Protein AF-A0A818VHW4-F1 (afdb_monomer_lite)

Structure (mmCIF, N/CA/C/O backbone):
data_AF-A0A818VHW4-F1
#
_entry.id   AF-A0A818VHW4-F1
#
loop_
_atom_site.group_PDB
_atom_site.id
_atom_site.type_symbol
_atom_site.label_atom_id
_atom_site.label_alt_id
_atom_site.label_comp_id
_atom_site.label_asym_id
_atom_site.label_entity_id
_atom_site.label_seq_id
_atom_site.pdbx_PDB_ins_code
_atom_site.Cartn_x
_atom_site.Cartn_y
_atom_site.Cartn_z
_atom_site.occupancy
_atom_site.B_iso_or_equiv
_atom_site.auth_seq_id
_atom_site.auth_comp_id
_atom_site.auth_asym_id
_atom_site.auth_atom_id
_atom_site.pdbx_PDB_model_num
ATOM 1 N N . MET A 1 1 ? 19.985 -5.074 10.128 1.00 45.59 1 MET A N 1
ATOM 2 C CA . MET A 1 1 ? 18.615 -4.591 9.836 1.00 45.59 1 MET A CA 1
ATOM 3 C C . MET A 1 1 ? 17.790 -5.793 9.393 1.00 45.59 1 MET A C 1
ATOM 5 O O . MET A 1 1 ? 17.954 -6.230 8.264 1.00 45.59 1 MET A O 1
ATOM 9 N N . HIS A 1 2 ? 16.997 -6.389 10.286 1.00 41.88 2 HIS A N 1
ATOM 10 C CA . HIS A 1 2 ? 16.149 -7.544 9.964 1.00 41.88 2 HIS A CA 1
ATOM 11 C C . HIS A 1 2 ? 14.690 -7.105 10.002 1.00 41.88 2 HIS A C 1
ATOM 13 O O . HIS A 1 2 ? 14.148 -6.793 11.056 1.00 41.88 2 HIS A O 1
ATOM 19 N N . THR A 1 3 ? 14.072 -7.029 8.835 1.00 45.12 3 THR A N 1
ATOM 20 C CA . THR A 1 3 ? 12.640 -6.789 8.671 1.00 45.12 3 THR A CA 1
ATOM 21 C C . THR A 1 3 ? 11.860 -7.992 9.209 1.00 45.12 3 THR A C 1
ATOM 23 O O . THR A 1 3 ? 12.388 -9.099 9.272 1.00 45.12 3 THR A O 1
ATOM 26 N N . ALA A 1 4 ? 10.613 -7.796 9.643 1.00 49.75 4 ALA A N 1
ATOM 27 C CA . ALA A 1 4 ? 9.823 -8.847 10.306 1.00 49.75 4 ALA A CA 1
ATOM 28 C C . ALA A 1 4 ? 9.328 -9.975 9.364 1.00 49.75 4 ALA A C 1
ATOM 30 O O . ALA A 1 4 ? 8.666 -10.914 9.790 1.00 49.75 4 ALA A O 1
ATOM 31 N N . VAL A 1 5 ? 9.742 -9.917 8.100 1.00 55.09 5 VAL A N 1
ATOM 32 C CA . VAL A 1 5 ? 10.052 -11.072 7.250 1.00 55.09 5 VAL A CA 1
ATOM 33 C C . VAL A 1 5 ? 11.552 -10.934 6.993 1.00 55.09 5 VAL A C 1
ATOM 35 O O . VAL A 1 5 ? 11.955 -9.843 6.583 1.00 55.09 5 VAL A O 1
ATOM 38 N N . HIS A 1 6 ? 12.389 -11.950 7.231 1.00 63.28 6 HIS A N 1
ATOM 39 C CA . HIS A 1 6 ? 13.865 -11.881 7.100 1.00 63.28 6 HIS A CA 1
ATOM 40 C C . HIS A 1 6 ? 14.384 -11.570 5.668 1.00 63.28 6 HIS A C 1
ATOM 42 O O . HIS A 1 6 ? 15.534 -11.841 5.338 1.00 63.28 6 HIS A O 1
ATOM 48 N N . MET A 1 7 ? 13.542 -11.012 4.805 1.00 69.44 7 MET A N 1
ATOM 49 C CA . MET A 1 7 ? 13.768 -10.680 3.410 1.00 69.44 7 MET A CA 1
ATOM 50 C C . MET A 1 7 ? 13.975 -9.172 3.258 1.00 69.44 7 MET A C 1
ATOM 52 O O . MET A 1 7 ? 13.164 -8.374 3.723 1.00 69.44 7 MET A O 1
ATOM 56 N N . GLY A 1 8 ? 15.050 -8.773 2.580 1.00 80.31 8 GLY A N 1
ATOM 57 C CA . GLY A 1 8 ? 15.329 -7.361 2.324 1.00 80.31 8 GLY A CA 1
ATOM 58 C C . GLY A 1 8 ? 14.269 -6.691 1.428 1.00 80.31 8 GLY A C 1
ATOM 59 O O . GLY A 1 8 ? 13.622 -7.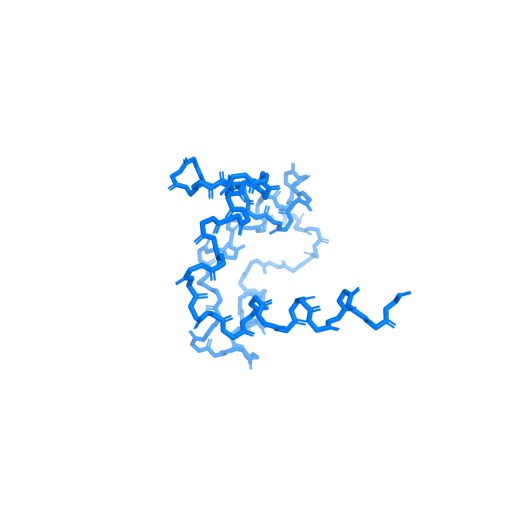371 0.628 1.00 80.31 8 GLY A O 1
ATOM 60 N N . PRO A 1 9 ? 14.123 -5.351 1.483 1.00 82.75 9 PRO A N 1
ATOM 61 C CA . PRO A 1 9 ? 13.146 -4.606 0.678 1.00 82.75 9 PRO A CA 1
ATOM 62 C C . PRO A 1 9 ? 13.225 -4.875 -0.830 1.00 82.75 9 PRO A C 1
ATOM 64 O O . PRO A 1 9 ? 12.191 -4.933 -1.488 1.00 82.75 9 PRO A O 1
ATOM 67 N N . LYS A 1 10 ? 14.436 -5.096 -1.361 1.00 86.69 10 LYS A N 1
ATOM 68 C CA . LYS A 1 10 ? 14.653 -5.461 -2.768 1.00 86.69 10 LYS A CA 1
ATOM 69 C C . LYS A 1 10 ? 13.968 -6.782 -3.125 1.00 86.69 10 LYS A C 1
ATOM 71 O O . LYS A 1 10 ? 13.227 -6.835 -4.093 1.00 86.69 10 LYS A O 1
ATOM 76 N N . PHE A 1 11 ? 14.153 -7.814 -2.301 1.00 89.00 11 PHE A N 1
ATOM 77 C CA . PHE A 1 11 ? 13.527 -9.119 -2.521 1.00 89.00 11 PHE A CA 1
ATOM 78 C C . PHE A 1 11 ? 11.997 -9.016 -2.512 1.00 89.00 11 PHE A C 1
ATOM 80 O O . PHE A 1 11 ? 11.329 -9.599 -3.358 1.00 89.00 11 PHE A O 1
ATOM 87 N N . ILE A 1 12 ? 11.440 -8.240 -1.576 1.00 88.56 12 ILE A N 1
ATOM 88 C CA . ILE A 1 12 ? 9.991 -8.013 -1.499 1.00 88.56 12 ILE A CA 1
ATOM 89 C C . ILE A 1 12 ? 9.489 -7.291 -2.755 1.00 88.56 12 ILE A C 1
ATOM 91 O O . ILE A 1 12 ? 8.449 -7.659 -3.290 1.00 88.56 12 ILE A O 1
ATOM 95 N N . TYR A 1 13 ? 10.215 -6.280 -3.238 1.00 91.12 13 TYR A N 1
ATOM 96 C CA . TYR A 1 13 ? 9.862 -5.581 -4.472 1.00 91.12 13 TYR A CA 1
ATOM 97 C C . TYR A 1 13 ? 9.911 -6.504 -5.693 1.00 91.12 13 TYR A C 1
ATOM 99 O O . TYR A 1 13 ? 8.932 -6.557 -6.427 1.00 91.12 13 TYR A O 1
ATOM 107 N N . ASP A 1 14 ? 10.991 -7.268 -5.871 1.00 91.44 14 ASP A N 1
ATOM 108 C CA . ASP A 1 14 ? 11.148 -8.189 -7.003 1.00 91.44 14 ASP A CA 1
ATOM 109 C C . ASP A 1 14 ? 10.029 -9.248 -7.013 1.00 91.44 14 ASP A C 1
ATOM 111 O O . ASP A 1 14 ? 9.464 -9.552 -8.062 1.00 91.44 14 ASP A O 1
ATOM 115 N N . ALA A 1 15 ? 9.640 -9.755 -5.835 1.00 91.88 15 ALA A N 1
ATOM 116 C CA . ALA A 1 15 ? 8.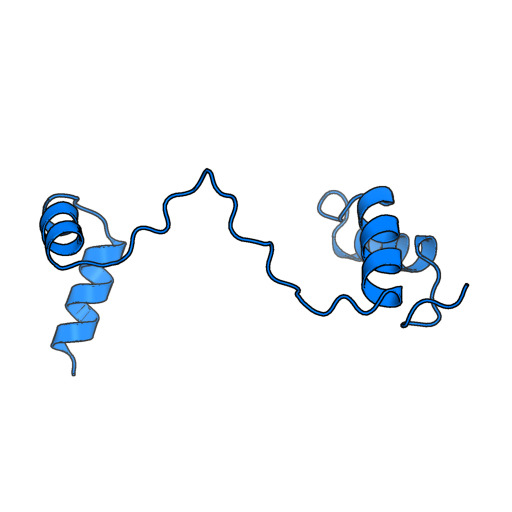522 -10.686 -5.686 1.00 91.88 15 ALA A CA 1
ATOM 117 C C . ALA A 1 15 ? 7.149 -10.048 -5.968 1.00 91.88 15 ALA A C 1
ATOM 119 O O . ALA A 1 15 ? 6.251 -10.713 -6.473 1.00 91.88 15 ALA A O 1
ATOM 120 N N . LEU A 1 16 ? 6.954 -8.767 -5.640 1.00 90.81 16 LEU A N 1
ATOM 121 C CA . LEU A 1 16 ? 5.719 -8.050 -5.974 1.00 90.81 16 LEU A CA 1
ATOM 122 C C . LEU A 1 16 ? 5.655 -7.716 -7.467 1.00 90.81 16 LEU A C 1
ATOM 124 O O . LEU A 1 16 ? 4.588 -7.823 -8.063 1.00 90.81 16 LEU A O 1
ATOM 128 N N . TYR A 1 17 ? 6.782 -7.339 -8.069 1.00 92.62 17 TYR A N 1
ATOM 129 C CA . TYR A 1 17 ? 6.878 -7.034 -9.493 1.00 92.62 17 TYR A CA 1
ATOM 130 C C . TYR A 1 17 ? 6.685 -8.287 -10.350 1.00 92.62 17 TYR A C 1
ATOM 132 O O . TYR A 1 17 ? 5.979 -8.235 -11.347 1.00 92.62 17 TYR A O 1
ATOM 140 N N . SER A 1 18 ? 7.197 -9.448 -9.928 1.00 94.12 18 SER A N 1
ATOM 141 C CA . SER A 1 18 ? 6.984 -10.701 -10.667 1.00 94.12 18 SER A CA 1
ATOM 142 C C . SER A 1 18 ? 5.516 -11.146 -10.730 1.00 94.12 18 SER A C 1
ATOM 144 O O . SER A 1 18 ? 5.142 -11.873 -11.646 1.00 94.12 18 SER A O 1
ATOM 146 N N . VAL A 1 19 ? 4.681 -10.715 -9.777 1.00 95.44 19 VAL A N 1
ATOM 147 C CA . VAL A 1 19 ? 3.250 -11.064 -9.712 1.00 95.44 19 VAL A CA 1
ATOM 148 C C . VAL A 1 19 ? 2.362 -9.966 -10.300 1.00 95.44 19 VAL A C 1
ATOM 150 O O . VAL A 1 19 ? 1.367 -10.264 -10.957 1.00 95.44 19 VAL A O 1
ATOM 153 N N . CYS A 1 20 ? 2.688 -8.700 -10.033 1.00 91.50 20 CYS A N 1
ATOM 154 C CA . CYS A 1 20 ? 1.834 -7.555 -10.355 1.00 91.50 20 CYS A CA 1
ATOM 155 C C . CYS A 1 20 ? 2.335 -6.718 -11.539 1.00 91.50 20 CYS A C 1
ATOM 157 O O . CYS A 1 20 ? 1.591 -5.840 -11.983 1.00 91.50 20 CYS A O 1
ATOM 159 N N . ASP A 1 21 ? 3.555 -6.964 -12.022 1.00 92.50 21 ASP A N 1
ATOM 160 C CA . ASP A 1 21 ? 4.212 -6.202 -13.087 1.00 92.50 21 ASP A CA 1
ATOM 161 C C . ASP A 1 21 ? 4.149 -4.687 -12.791 1.00 92.50 21 ASP A C 1
ATOM 163 O O . ASP A 1 21 ? 4.321 -4.263 -11.642 1.00 92.50 21 ASP A O 1
ATOM 167 N N . ASP A 1 22 ? 3.799 -3.861 -13.772 1.00 91.44 22 ASP A N 1
ATOM 168 C CA . ASP A 1 22 ? 3.617 -2.411 -13.636 1.00 91.44 22 ASP A CA 1
ATOM 169 C C . ASP A 1 22 ? 2.565 -1.966 -12.599 1.00 91.44 22 ASP A C 1
ATOM 171 O O . ASP A 1 22 ? 2.502 -0.788 -12.237 1.00 91.44 22 ASP A O 1
ATOM 175 N N . LYS A 1 23 ? 1.728 -2.877 -12.082 1.00 90.88 23 LYS A N 1
ATOM 176 C CA . LYS A 1 23 ? 0.791 -2.575 -10.982 1.00 90.88 23 LYS A CA 1
ATOM 177 C C . LYS A 1 23 ? 1.434 -2.723 -9.603 1.00 90.88 23 LYS A C 1
ATOM 179 O O . LYS A 1 23 ? 0.775 -2.455 -8.593 1.00 90.88 23 LYS A O 1
ATOM 184 N N . ALA A 1 24 ? 2.683 -3.177 -9.530 1.00 91.31 24 ALA A N 1
ATOM 185 C CA . ALA A 1 24 ? 3.392 -3.326 -8.274 1.00 91.31 24 ALA A CA 1
ATOM 186 C C . ALA A 1 24 ? 3.639 -1.962 -7.596 1.00 91.31 24 ALA A C 1
ATOM 188 O O . ALA A 1 24 ? 3.883 -0.949 -8.257 1.00 91.31 24 ALA A O 1
ATOM 189 N N . PRO A 1 25 ? 3.622 -1.909 -6.253 1.00 89.69 25 PRO A N 1
ATOM 190 C CA . PRO A 1 25 ? 4.075 -0.737 -5.519 1.00 89.69 25 PRO A CA 1
ATOM 191 C C . PRO A 1 25 ? 5.530 -0.404 -5.859 1.00 89.69 25 PRO A C 1
ATOM 193 O O . PRO A 1 25 ? 6.370 -1.294 -5.982 1.00 89.69 25 PRO A O 1
ATOM 196 N N . SER A 1 26 ? 5.855 0.886 -5.927 1.00 92.12 26 SER A N 1
ATOM 197 C CA . SER A 1 26 ? 7.228 1.313 -6.192 1.00 92.12 26 SER A CA 1
ATOM 198 C C . SER A 1 26 ? 8.203 0.806 -5.122 1.00 92.12 26 SER A C 1
ATOM 200 O O . SER A 1 26 ? 7.868 0.704 -3.938 1.00 92.12 26 SER A O 1
ATOM 202 N N . HIS A 1 27 ? 9.456 0.568 -5.513 1.00 89.00 27 HIS A N 1
ATOM 203 C CA . HIS A 1 27 ? 10.511 0.128 -4.593 1.00 89.00 27 HIS A CA 1
ATOM 204 C C . HIS A 1 27 ? 10.654 1.054 -3.365 1.00 89.00 27 HIS A C 1
ATOM 206 O O . HIS A 1 27 ? 10.842 0.597 -2.238 1.00 89.00 27 HIS A O 1
ATOM 212 N N . SER A 1 28 ? 10.472 2.368 -3.544 1.00 90.88 28 SER A N 1
ATOM 213 C CA . SER A 1 28 ? 10.496 3.337 -2.440 1.00 90.88 28 SER A CA 1
ATOM 214 C C . SER A 1 28 ? 9.314 3.188 -1.474 1.00 90.88 28 SER A C 1
ATOM 216 O O . SER A 1 28 ? 9.485 3.371 -0.264 1.00 90.88 28 SER A O 1
ATOM 218 N N . ALA A 1 29 ? 8.126 2.822 -1.969 1.00 90.44 29 ALA A N 1
ATOM 219 C CA . ALA A 1 29 ? 6.982 2.492 -1.123 1.00 90.44 29 ALA A CA 1
ATOM 220 C C . ALA A 1 29 ? 7.259 1.229 -0.296 1.00 90.44 29 ALA A C 1
ATOM 222 O O . ALA A 1 29 ? 7.017 1.237 0.911 1.00 90.44 29 ALA A O 1
ATOM 223 N N . VAL A 1 30 ? 7.855 0.201 -0.911 1.00 89.69 30 VAL A N 1
ATOM 224 C CA . VAL A 1 30 ? 8.244 -1.045 -0.232 1.00 89.69 30 VAL A CA 1
ATOM 225 C C . VAL A 1 30 ? 9.250 -0.778 0.891 1.00 89.69 30 VAL A C 1
ATOM 227 O O . VAL A 1 30 ? 9.038 -1.239 2.011 1.00 89.69 30 VAL A O 1
ATOM 230 N N . ILE A 1 31 ? 10.290 0.034 0.656 1.00 89.50 31 ILE A N 1
ATOM 231 C CA . ILE A 1 31 ? 11.244 0.439 1.709 1.00 89.50 31 ILE A CA 1
ATOM 232 C C . ILE A 1 31 ? 10.521 1.135 2.868 1.00 89.50 31 ILE A C 1
ATOM 234 O O . ILE A 1 31 ? 10.754 0.812 4.035 1.00 89.50 31 ILE A O 1
ATOM 238 N N . ARG A 1 32 ? 9.628 2.085 2.563 1.00 88.44 32 ARG A N 1
ATOM 239 C CA . ARG A 1 32 ? 8.899 2.844 3.588 1.00 88.44 32 ARG A CA 1
ATOM 240 C C . ARG A 1 32 ? 8.017 1.935 4.440 1.00 88.44 32 ARG A C 1
ATOM 242 O O . ARG A 1 32 ? 8.027 2.058 5.661 1.00 88.44 32 ARG A O 1
ATOM 249 N N . TRP A 1 33 ? 7.268 1.030 3.813 1.00 87.25 33 TRP A N 1
ATOM 250 C CA . TRP A 1 33 ? 6.414 0.074 4.520 1.00 87.25 33 TRP A CA 1
ATOM 251 C C . TRP A 1 33 ? 7.226 -0.915 5.344 1.00 87.25 33 TRP A C 1
ATOM 253 O O . TRP A 1 33 ? 6.862 -1.203 6.479 1.00 87.25 33 TRP A O 1
ATOM 263 N N . SER A 1 34 ? 8.353 -1.375 4.806 1.00 84.56 34 SER A N 1
ATOM 264 C CA . SER A 1 34 ? 9.279 -2.271 5.488 1.00 84.56 34 SER A CA 1
ATOM 265 C C . SER A 1 34 ? 9.824 -1.651 6.782 1.00 84.56 34 SER A C 1
ATOM 267 O O . SER A 1 34 ? 9.768 -2.276 7.843 1.00 84.56 34 SER A O 1
ATOM 269 N N . LYS A 1 35 ? 10.245 -0.379 6.725 1.00 85.50 35 LYS A N 1
ATOM 270 C CA . LYS A 1 35 ? 10.651 0.398 7.903 1.00 85.50 35 LYS A CA 1
ATOM 271 C C . LYS A 1 35 ? 9.496 0.586 8.891 1.00 85.50 35 LYS A C 1
ATOM 273 O O . LYS A 1 35 ? 9.648 0.279 10.067 1.00 85.50 35 LYS A O 1
ATOM 278 N N . TRP A 1 36 ? 8.336 1.031 8.412 1.00 83.62 36 TRP A N 1
ATOM 279 C CA . TRP A 1 36 ? 7.165 1.279 9.258 1.00 83.62 36 TRP A CA 1
ATOM 280 C C . TRP A 1 36 ? 6.670 0.013 9.980 1.00 83.62 36 TRP A C 1
ATOM 282 O O . TRP A 1 36 ? 6.281 0.073 11.145 1.00 83.62 36 TRP A O 1
ATOM 292 N N . TYR A 1 37 ? 6.720 -1.145 9.318 1.00 83.00 37 TYR A N 1
ATOM 293 C CA . TYR A 1 37 ? 6.379 -2.427 9.931 1.00 83.00 37 TYR A CA 1
ATOM 294 C C . TYR A 1 37 ? 7.405 -2.836 10.996 1.00 83.00 37 TYR A C 1
ATOM 296 O O . TYR A 1 37 ? 7.025 -3.282 12.077 1.00 83.00 37 TYR A O 1
ATOM 304 N N . HIS A 1 38 ? 8.701 -2.627 10.730 1.00 79.31 38 HIS A N 1
ATOM 305 C CA . HIS A 1 38 ? 9.767 -2.874 11.705 1.00 79.31 38 HIS A CA 1
ATOM 306 C C . HIS A 1 38 ? 9.643 -1.983 12.954 1.00 79.31 38 HIS A C 1
ATOM 308 O O . HIS A 1 38 ? 9.923 -2.431 14.059 1.00 79.31 38 HIS A O 1
ATOM 314 N N . GLU A 1 39 ? 9.146 -0.756 12.796 1.00 85.06 39 GLU A N 1
ATOM 315 C CA . GLU A 1 39 ? 8.842 0.179 13.890 1.00 85.06 39 GLU A CA 1
ATOM 316 C C . GLU A 1 39 ? 7.542 -0.167 14.656 1.00 85.06 39 GLU A C 1
ATOM 318 O O . GLU A 1 39 ? 7.119 0.581 15.535 1.00 85.06 39 GLU A O 1
ATOM 323 N N . GLY A 1 40 ? 6.892 -1.301 14.356 1.00 82.50 40 GLY A N 1
ATOM 324 C CA . GLY A 1 40 ? 5.695 -1.776 15.060 1.00 82.50 40 GLY A CA 1
ATOM 325 C C . GLY A 1 40 ? 4.367 -1.297 14.465 1.00 82.50 40 GLY A C 1
ATOM 326 O O . GLY A 1 40 ? 3.313 -1.434 15.094 1.00 82.50 40 GLY A O 1
ATOM 327 N N . GLY A 1 41 ? 4.380 -0.753 13.248 1.00 80.88 41 GLY A N 1
ATOM 328 C CA . GLY A 1 41 ? 3.175 -0.390 12.514 1.00 80.88 41 GLY A CA 1
ATOM 329 C C . GLY A 1 41 ? 2.308 -1.603 12.153 1.00 80.88 41 GLY A C 1
ATOM 330 O O . GLY A 1 41 ? 2.756 -2.509 11.460 1.00 80.88 41 GLY A O 1
ATOM 331 N N . LYS A 1 42 ? 1.038 -1.621 12.594 1.00 75.38 42 LYS A N 1
ATOM 332 C CA . LYS A 1 42 ? 0.086 -2.740 12.356 1.00 75.38 42 LYS A CA 1
ATOM 333 C C . LYS A 1 42 ? -1.158 -2.379 11.532 1.00 75.38 42 LYS A C 1
ATOM 335 O O . LYS A 1 42 ? -1.929 -3.247 11.136 1.00 75.38 42 LYS A O 1
ATOM 340 N N . ARG A 1 43 ? -1.404 -1.090 11.288 1.00 72.56 43 ARG A N 1
ATOM 341 C CA . ARG A 1 43 ? -2.571 -0.605 10.530 1.00 72.56 43 ARG A CA 1
ATOM 342 C C . ARG A 1 43 ? -2.376 -0.682 9.012 1.00 72.56 43 ARG A C 1
ATOM 344 O O . ARG A 1 43 ? -1.708 0.160 8.431 1.00 72.56 43 ARG A O 1
ATOM 351 N N . ILE A 1 44 ? -3.061 -1.623 8.371 1.00 66.81 44 ILE A N 1
ATOM 352 C CA . ILE A 1 44 ? -3.114 -1.737 6.901 1.00 66.81 44 ILE A CA 1
ATOM 353 C C . ILE A 1 44 ? -3.992 -0.629 6.288 1.00 66.81 44 ILE A C 1
ATOM 355 O O . ILE A 1 44 ? -3.742 -0.152 5.184 1.00 66.81 44 ILE A O 1
ATOM 359 N N . LYS A 1 45 ? -5.022 -0.177 7.018 1.00 69.62 45 LYS A N 1
ATOM 360 C CA . LYS A 1 45 ? -5.914 0.895 6.563 1.00 69.62 45 LYS A CA 1
ATOM 361 C C . LYS A 1 45 ? -5.249 2.260 6.737 1.00 69.62 45 LYS A C 1
ATOM 363 O O . LYS A 1 45 ? -4.821 2.613 7.840 1.00 69.62 45 LYS A O 1
ATOM 368 N N . GLY A 1 46 ? -5.223 3.039 5.654 1.00 63.56 46 GLY A N 1
ATOM 369 C CA . GLY A 1 46 ? -4.788 4.433 5.682 1.00 63.56 46 GLY A CA 1
ATOM 370 C C . GLY A 1 46 ? -5.569 5.242 6.721 1.00 63.56 46 GLY A C 1
ATOM 371 O O . GLY A 1 46 ? -6.743 4.969 6.985 1.00 63.56 46 GLY A O 1
ATOM 372 N N . LYS A 1 47 ? -4.918 6.237 7.335 1.00 64.50 47 LYS A N 1
ATOM 373 C CA . LYS A 1 47 ? -5.638 7.202 8.174 1.00 64.50 47 LYS A CA 1
ATOM 374 C C . LYS A 1 47 ? -6.683 7.924 7.307 1.00 64.50 47 LYS A C 1
ATOM 376 O O . LYS A 1 47 ? -6.361 8.250 6.159 1.00 64.50 47 LYS A O 1
ATOM 381 N N . PRO A 1 48 ? -7.896 8.179 7.830 1.00 60.12 48 PRO A N 1
ATOM 382 C CA . PRO A 1 48 ? -8.854 9.050 7.163 1.00 60.12 48 PRO A CA 1
ATOM 383 C C . PRO A 1 48 ? -8.155 10.353 6.773 1.00 60.12 48 PRO A C 1
ATOM 385 O O . PRO A 1 48 ? -7.473 10.964 7.598 1.00 60.12 48 PRO A O 1
ATOM 388 N N . ARG A 1 49 ? -8.249 10.735 5.496 1.00 69.50 49 ARG A N 1
ATOM 389 C CA . ARG A 1 49 ? -7.721 12.023 5.047 1.00 69.50 49 ARG A CA 1
ATOM 390 C C . ARG A 1 49 ? -8.693 13.100 5.537 1.00 69.50 49 ARG A C 1
ATOM 392 O O . ARG A 1 49 ? -9.882 12.945 5.269 1.00 69.50 49 ARG A O 1
ATOM 399 N N . PRO A 1 50 ? -8.223 14.177 6.189 1.00 67.69 50 PRO A N 1
ATOM 400 C CA . PRO A 1 50 ? -9.094 15.235 6.714 1.00 67.69 50 PRO A CA 1
ATOM 401 C C . PRO A 1 50 ? -9.973 15.889 5.633 1.00 67.69 50 PRO A C 1
ATOM 403 O O . PRO A 1 50 ? -11.006 16.462 5.941 1.00 67.69 50 PRO A O 1
ATOM 406 N N . SER A 1 51 ? -9.591 15.759 4.361 1.00 66.94 51 SER A N 1
ATOM 407 C CA . SER A 1 51 ? -10.286 16.336 3.207 1.00 66.94 51 SER A CA 1
ATOM 408 C C . SER A 1 51 ? -11.424 15.482 2.635 1.00 66.94 51 SER A C 1
ATOM 410 O O . SER A 1 51 ? -12.058 15.915 1.679 1.00 66.94 51 SER A O 1
ATOM 412 N N . ARG A 1 52 ? -11.672 14.262 3.139 1.00 54.12 52 ARG A N 1
ATOM 413 C CA . ARG A 1 52 ? -12.836 13.469 2.714 1.00 54.12 52 ARG A CA 1
ATOM 414 C C . ARG A 1 52 ? -13.870 13.512 3.834 1.00 54.12 52 ARG A C 1
ATOM 416 O O . ARG A 1 52 ? -13.592 12.928 4.882 1.00 54.12 52 ARG A O 1
ATOM 423 N N . PRO A 1 53 ? -15.035 14.152 3.630 1.00 55.88 53 PRO A N 1
ATOM 424 C CA . PRO A 1 53 ? -16.132 14.031 4.571 1.00 55.88 53 PRO A CA 1
ATOM 425 C C . PRO A 1 53 ? -16.429 12.546 4.749 1.00 55.88 53 PRO A C 1
ATOM 427 O O . PRO A 1 53 ? -16.682 11.825 3.778 1.00 55.88 53 PRO A O 1
ATOM 430 N N . VAL A 1 54 ? -16.341 12.071 5.987 1.00 57.50 54 VAL A N 1
ATOM 431 C CA . VAL A 1 54 ? -17.071 10.868 6.360 1.00 57.50 54 VAL A CA 1
ATOM 432 C C . VAL A 1 54 ? -18.520 11.324 6.325 1.00 57.50 54 VAL A C 1
ATOM 434 O O . VAL A 1 54 ? -18.941 12.088 7.186 1.00 57.50 54 VAL A O 1
ATOM 437 N N . ILE A 1 55 ? -19.236 10.985 5.253 1.00 57.59 55 ILE A N 1
ATOM 438 C CA . ILE A 1 55 ? -20.681 11.187 5.227 1.00 57.59 55 ILE A CA 1
ATOM 439 C C . ILE A 1 55 ? -21.219 10.175 6.230 1.00 57.59 55 ILE A C 1
ATOM 441 O O . ILE A 1 55 ? -21.358 8.993 5.913 1.00 57.59 55 ILE A O 1
ATOM 445 N N .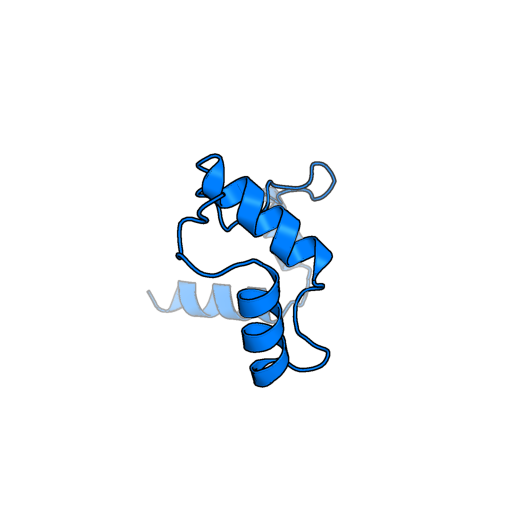 ASP A 1 56 ? -21.421 10.616 7.467 1.00 60.41 56 ASP A N 1
ATOM 446 C CA . ASP A 1 56 ? -22.192 9.845 8.427 1.00 60.41 56 ASP A CA 1
ATOM 447 C C . ASP A 1 56 ? -23.606 9.707 7.869 1.00 60.41 56 ASP A C 1
ATOM 449 O O . ASP A 1 56 ? -24.203 10.678 7.406 1.00 60.41 56 ASP A O 1
ATOM 453 N N . MET A 1 57 ? -24.141 8.490 7.861 1.00 60.00 57 MET A N 1
ATOM 454 C CA . MET A 1 57 ? -25.518 8.243 7.438 1.00 60.00 57 MET A CA 1
ATOM 455 C C . MET A 1 57 ? -26.480 8.741 8.525 1.00 60.00 57 MET A C 1
ATOM 457 O O . MET A 1 57 ? -27.006 7.958 9.310 1.00 60.00 57 MET A O 1
ATOM 461 N N . THR A 1 58 ? -26.672 10.056 8.599 1.00 64.88 58 THR A N 1
ATOM 462 C CA . THR A 1 58 ? -27.737 10.694 9.379 1.00 64.88 58 THR A CA 1
ATOM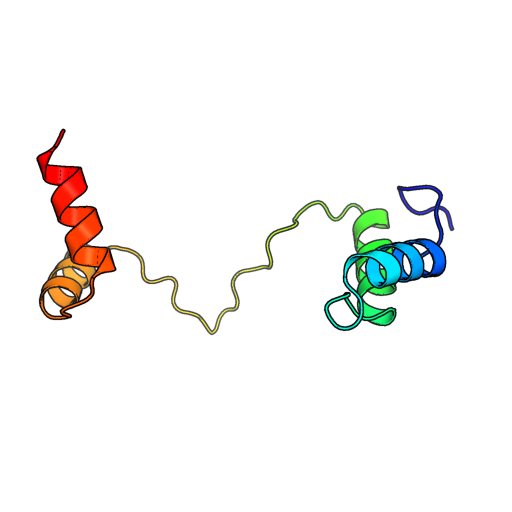 463 C C . THR A 1 58 ? -29.062 10.611 8.616 1.00 64.88 58 THR A C 1
ATOM 465 O O . THR A 1 58 ? -29.073 10.434 7.397 1.00 64.88 58 THR A O 1
ATOM 468 N N . SER A 1 59 ? -30.192 10.740 9.315 1.00 62.62 59 SER A N 1
ATOM 469 C CA . SER A 1 59 ? -31.532 10.741 8.704 1.00 62.62 59 SER A CA 1
ATOM 470 C C . SER A 1 59 ? -31.669 11.778 7.583 1.00 62.62 59 SER A C 1
ATOM 472 O O . SER A 1 59 ? -32.198 11.461 6.523 1.00 62.62 59 SER A O 1
ATOM 474 N N . GLU A 1 60 ? -31.100 12.970 7.769 1.00 62.00 60 GLU A N 1
ATOM 475 C CA . GLU A 1 60 ? -31.064 14.032 6.751 1.00 62.00 60 GLU A CA 1
ATOM 476 C C . GLU A 1 60 ? -30.246 13.628 5.513 1.00 62.00 60 GLU A C 1
ATOM 478 O O . GLU A 1 60 ? -30.662 13.871 4.379 1.00 62.00 60 GLU A O 1
ATOM 483 N N . ASN A 1 61 ? -29.116 12.937 5.703 1.00 61.06 61 ASN A N 1
ATOM 484 C CA . ASN A 1 61 ? -28.306 12.440 4.590 1.00 61.06 61 ASN A CA 1
ATOM 485 C C . ASN A 1 61 ? -29.021 11.313 3.827 1.00 61.06 61 ASN A C 1
ATOM 487 O O . ASN A 1 61 ? -28.875 11.206 2.613 1.00 61.06 61 ASN A O 1
ATOM 491 N N . ILE A 1 62 ? -29.831 10.494 4.506 1.00 62.00 62 ILE A N 1
ATOM 492 C CA . ILE A 1 62 ? -30.636 9.435 3.877 1.00 62.00 62 ILE A CA 1
ATOM 493 C C . ILE A 1 62 ? -31.759 10.030 3.016 1.00 62.00 62 ILE A C 1
ATOM 495 O O . ILE A 1 62 ? -31.997 9.541 1.908 1.00 62.00 62 ILE A O 1
ATOM 499 N N . GLU A 1 63 ? -32.424 11.092 3.480 1.00 62.09 63 GLU A N 1
ATOM 500 C CA . GLU A 1 63 ? -33.449 11.788 2.692 1.00 62.09 63 GLU A CA 1
ATOM 501 C C . GLU A 1 63 ? -32.854 12.438 1.437 1.00 62.09 63 GLU A C 1
ATOM 503 O O . GLU A 1 63 ? -33.402 12.261 0.346 1.00 62.09 63 GLU A O 1
ATOM 508 N N . GLY A 1 64 ? -31.682 13.076 1.544 1.00 60.09 64 GLY A N 1
ATOM 509 C CA . GLY A 1 64 ? -30.961 13.632 0.391 1.00 60.09 64 GLY A CA 1
ATOM 510 C C . GLY A 1 64 ? -30.536 12.579 -0.641 1.00 60.09 64 GLY A C 1
ATOM 511 O O . GLY A 1 64 ? -30.586 12.829 -1.844 1.00 60.09 64 GLY A O 1
ATOM 512 N N . LEU A 1 65 ? -30.185 11.368 -0.194 1.00 58.81 65 LEU A N 1
ATOM 513 C CA . LEU A 1 65 ? -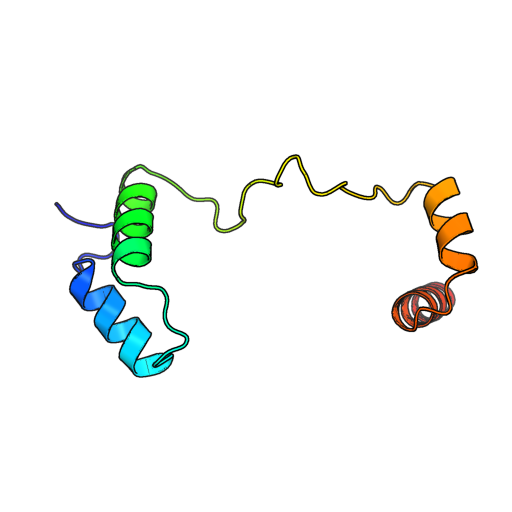29.844 10.246 -1.075 1.00 58.81 65 LEU A CA 1
ATOM 514 C C . LEU A 1 65 ? -31.063 9.629 -1.781 1.00 58.81 65 LEU A C 1
ATOM 516 O O . LEU A 1 65 ? -30.895 8.929 -2.775 1.00 58.81 65 LEU A O 1
ATOM 520 N N . SER A 1 66 ? -32.289 9.869 -1.301 1.00 56.56 66 SER A N 1
ATOM 521 C CA . SER A 1 66 ? -33.508 9.356 -1.943 1.00 56.56 66 SER A CA 1
ATOM 522 C C . SER A 1 66 ? -33.836 10.037 -3.278 1.00 56.56 66 SER A C 1
ATOM 524 O O . SER A 1 66 ? -34.581 9.468 -4.072 1.00 56.56 66 SER A O 1
ATOM 526 N N . LEU A 1 67 ? -33.256 11.220 -3.515 1.00 56.84 67 LEU A N 1
ATOM 527 C CA . LEU A 1 67 ? -33.377 12.018 -4.740 1.00 56.84 67 LEU A CA 1
ATOM 528 C C . LEU A 1 67 ? -32.320 11.666 -5.794 1.00 56.84 67 LEU A C 1
ATOM 530 O O . LEU A 1 67 ? -32.392 12.146 -6.923 1.00 56.84 67 LEU A O 1
ATOM 534 N N . ILE A 1 68 ? -31.324 10.860 -5.427 1.00 57.34 68 ILE A N 1
ATOM 535 C CA . ILE A 1 68 ? -30.294 10.397 -6.347 1.00 57.34 68 ILE A CA 1
ATOM 536 C C . ILE A 1 68 ? -30.744 9.024 -6.843 1.00 57.34 68 ILE A C 1
ATOM 538 O O . ILE A 1 68 ? -30.856 8.087 -6.050 1.00 57.34 68 ILE A O 1
ATOM 542 N N . ASP A 1 69 ? -30.993 8.902 -8.148 1.00 56.00 69 ASP A N 1
ATOM 543 C CA . ASP A 1 69 ? -31.207 7.626 -8.845 1.00 56.00 69 ASP A CA 1
ATOM 544 C C . ASP A 1 69 ? -29.900 6.808 -8.870 1.00 56.00 69 ASP A C 1
ATOM 546 O O . ASP A 1 69 ? -29.320 6.517 -9.914 1.00 56.00 69 ASP A O 1
ATOM 550 N N . ASP A 1 70 ? -29.393 6.471 -7.685 1.00 64.38 70 ASP A N 1
ATOM 551 C CA . ASP A 1 70 ? -28.195 5.673 -7.493 1.00 64.38 70 ASP A CA 1
ATOM 552 C C . ASP A 1 70 ? -28.589 4.185 -7.377 1.00 64.38 70 ASP A C 1
ATOM 554 O O . ASP A 1 70 ? -29.300 3.792 -6.437 1.00 64.38 70 ASP A O 1
ATOM 558 N N . PRO A 1 71 ? -28.114 3.322 -8.296 1.00 60.06 71 PRO A N 1
ATOM 559 C CA . PRO A 1 71 ? -28.375 1.883 -8.275 1.00 60.06 71 PRO A CA 1
ATOM 560 C C . PRO A 1 71 ? -27.981 1.195 -6.957 1.00 60.06 71 PRO A C 1
ATOM 562 O O . PRO A 1 71 ? -28.587 0.191 -6.571 1.00 60.06 71 PRO A O 1
ATOM 565 N N . ILE A 1 72 ? -26.990 1.727 -6.233 1.00 63.25 72 ILE A N 1
ATOM 566 C CA . ILE A 1 72 ? -26.521 1.169 -4.958 1.00 63.25 72 ILE A CA 1
ATOM 567 C C . ILE A 1 72 ? -27.560 1.393 -3.850 1.00 63.25 72 ILE A C 1
ATOM 569 O O . ILE A 1 72 ? -27.805 0.491 -3.042 1.00 63.25 72 ILE A O 1
ATOM 573 N N . LEU A 1 73 ? -28.233 2.548 -3.835 1.00 60.19 73 LEU A N 1
ATOM 574 C CA . LEU A 1 73 ? -29.301 2.837 -2.871 1.00 60.19 73 LEU A CA 1
ATOM 575 C C . LEU A 1 73 ? -30.546 1.984 -3.113 1.00 60.19 73 LEU A C 1
ATOM 577 O O . LEU A 1 73 ? -31.179 1.535 -2.152 1.00 60.19 73 LEU A O 1
ATOM 581 N N . GLN A 1 74 ? -30.874 1.704 -4.376 1.00 59.22 74 GLN A N 1
ATOM 582 C CA . GLN A 1 74 ? -31.967 0.786 -4.704 1.00 59.22 74 GLN A CA 1
ATOM 583 C C . GLN A 1 74 ? -31.679 -0.637 -4.198 1.00 59.22 74 GLN A C 1
ATOM 585 O O . GLN A 1 74 ? -32.549 -1.264 -3.589 1.00 59.22 74 GLN A O 1
ATOM 590 N N . LEU A 1 75 ? -30.440 -1.117 -4.355 1.00 60.56 75 LEU A N 1
ATOM 591 C CA . LEU A 1 75 ? -30.001 -2.425 -3.851 1.00 60.56 75 LEU A CA 1
ATOM 592 C C . LEU A 1 75 ? -30.080 -2.534 -2.321 1.00 60.56 75 LEU A C 1
ATOM 594 O O . LEU A 1 75 ? -30.492 -3.572 -1.797 1.00 60.56 75 LEU A O 1
ATOM 598 N N . MET A 1 76 ? -29.718 -1.474 -1.594 1.00 62.00 76 MET A N 1
ATOM 599 C CA . MET A 1 76 ? -29.821 -1.455 -0.130 1.00 62.00 76 MET A CA 1
ATOM 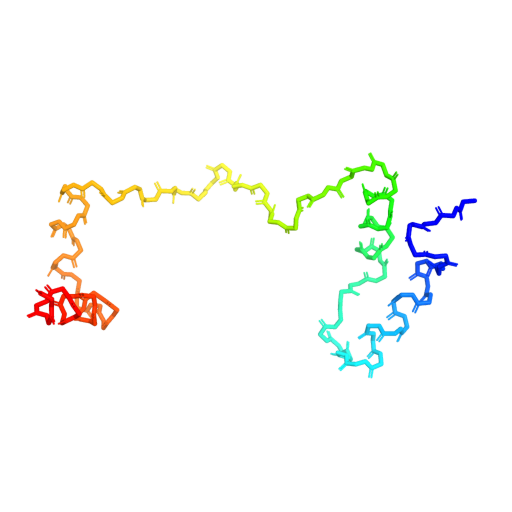600 C C . MET A 1 76 ? -31.278 -1.449 0.349 1.00 62.00 76 MET A C 1
ATOM 602 O O . MET A 1 76 ? -31.624 -2.214 1.250 1.00 62.00 76 MET A O 1
ATOM 606 N N . LYS A 1 77 ? -32.157 -0.666 -0.296 1.00 59.34 77 LYS A N 1
ATOM 607 C CA . LYS A 1 77 ? -33.603 -0.674 -0.007 1.00 59.34 77 LYS A CA 1
ATOM 608 C C . LYS A 1 77 ? -34.233 -2.047 -0.260 1.00 59.34 77 LYS A C 1
ATOM 610 O O . LYS A 1 77 ? -35.049 -2.495 0.541 1.00 59.34 77 LYS A O 1
ATOM 615 N N . TYR A 1 78 ? -33.838 -2.731 -1.335 1.00 58.41 78 TYR A N 1
ATOM 616 C CA . TYR A 1 78 ? -34.352 -4.064 -1.661 1.00 58.41 78 TYR A CA 1
ATOM 617 C C . TYR A 1 78 ? -33.961 -5.107 -0.605 1.00 58.41 78 TYR A C 1
ATOM 619 O O . TYR A 1 78 ? -34.799 -5.892 -0.170 1.00 58.41 78 TYR A O 1
ATOM 627 N N . LYS A 1 79 ? -32.712 -5.071 -0.119 1.00 58.59 79 LYS A N 1
ATOM 628 C CA . LYS A 1 79 ? -32.255 -5.968 0.955 1.00 58.59 79 LYS A CA 1
ATOM 629 C C . LYS A 1 79 ? -32.945 -5.714 2.295 1.00 58.59 79 LYS A C 1
ATOM 631 O O . LYS A 1 79 ? -33.205 -6.669 3.014 1.00 58.59 79 LYS A O 1
ATOM 636 N N . SER A 1 80 ? -33.271 -4.461 2.613 1.00 57.47 80 SER A N 1
ATOM 637 C CA . SER A 1 80 ? -33.964 -4.115 3.862 1.00 57.47 80 SER A CA 1
ATOM 638 C C . SER A 1 80 ? -35.439 -4.528 3.885 1.00 57.47 80 SER A C 1
ATOM 640 O O . SER A 1 80 ? -36.001 -4.618 4.967 1.00 57.47 80 SER A O 1
ATOM 642 N N . LYS A 1 81 ? -36.075 -4.752 2.726 1.00 55.28 81 LYS A N 1
ATOM 643 C CA . LYS A 1 81 ? -37.462 -5.249 2.634 1.00 55.28 81 LYS A CA 1
ATOM 644 C C . LYS A 1 81 ? -37.578 -6.778 2.698 1.00 55.28 81 LYS A C 1
ATOM 646 O O . LYS A 1 81 ? -38.690 -7.291 2.723 1.00 55.28 81 LYS A O 1
ATOM 651 N N . LEU A 1 82 ? -36.453 -7.491 2.640 1.00 55.03 82 LEU A N 1
ATOM 652 C CA . LEU A 1 82 ? -36.389 -8.957 2.609 1.00 55.03 82 LEU A CA 1
ATOM 653 C C . LEU A 1 82 ? -36.033 -9.582 3.970 1.00 55.03 82 LEU A C 1
ATOM 655 O O . LEU A 1 82 ? -35.886 -10.801 4.045 1.00 55.03 82 LEU A O 1
ATOM 659 N N . GLY A 1 83 ? -35.874 -8.765 5.012 1.00 45.06 83 GLY A N 1
ATOM 660 C CA . GLY A 1 83 ? -35.813 -9.192 6.413 1.00 45.06 83 GLY A CA 1
ATOM 661 C C . GLY A 1 83 ? -37.043 -8.700 7.154 1.00 45.06 83 GLY A C 1
ATOM 662 O O . GLY A 1 83 ? -37.433 -9.388 8.118 1.00 45.06 83 GLY A O 1
#

Secondary structure (DSSP, 8-state):
---SSSS-HHHHHHHHHHHHGGGSPPHHHHHHHHHHHHTT----SPPPPTTS------HHHHHHHTTS--HHHHHHHHHHT--

Foldseek 3Di:
DAFPPNDDLVRVQVVQCVPQPVNGDDSVVSNVVSVCVSVVDDDPDDDPDPPDDPPDPDPVVLVVCVPDPDPVNVVVVVVVVVD

Sequence (83 aa):
MHTAVHMGPKFIYDALYSVCDDKAPSHSAVIRWSKWYHEGGKRIKGKPRPSRPVIDMTSENIEGLSLIDDPILQLMKYKSKLG

pLDDT: mean 71.51, std 15.18, range [41.88, 95.44]

Organism: NCBI:txid392033

Radius of gyration: 21.07 Å; chains: 1; bounding box: 56×28×29 Å